Protein AF-A0A1W9SM17-F1 (afdb_monomer_lite)

Radius of gyration: 31.15 Å; chains: 1; bounding box: 100×42×48 Å

Sequence (152 aa):
MTNKKISIFFSLALVLISFSSCNHNRKTPGAQYLDDMVKPIAYEDYSINPVFANRMTEQLPVEGTIARGKMPYSYEKTADGQKLAGEQLVNPFKMSSDVLEKGKNQYGIYCLICHGPTGKGDGSLFKSGKFTAQPTDLGEERIMNMPDGEIV

pLDDT: mean 89.62, std 8.34, range [55.0, 97.81]

Foldseek 3Di:
DVVVVVVVVVVVVVVVVVVVVDDPDPVDPDDDDDCPPVDDPDDDQQQFQPVDPVRHPDDDDDPPDDDPPDDDDDFDPDPVSLVVLLVPPDDPDDDDPVVVVVVLVVCVVPPCQQLNPQRCRCHVCVVVVVDPDRPHRCPDPVNVPGRPRNVD

Secondary structure (DSSP, 8-state):
-HHHHHHHHHHHHHHHHHHHT----TTS----S--TTTS-SSPPTT-B-TTSTT-BSSPPPPTT---TT-----S-SSHHHHHHHHHH----S---HHHHHHHHHHIIIIIHHHH-TTSSS--HHHHTTS--SPPP-TTSHHHHTS-GGG--

Structure (mmCIF, N/CA/C/O backbone):
data_AF-A0A1W9SM17-F1
#
_entry.id   AF-A0A1W9SM17-F1
#
loop_
_atom_site.group_PDB
_atom_site.id
_atom_site.type_symbol
_atom_site.label_atom_id
_atom_site.label_alt_id
_atom_site.label_comp_id
_atom_site.label_asym_id
_atom_site.label_entity_id
_atom_site.label_seq_id
_atom_site.pdbx_PDB_ins_code
_atom_site.Cartn_x
_atom_site.Cartn_y
_atom_site.Cartn_z
_atom_site.occupancy
_atom_site.B_iso_or_equiv
_atom_site.auth_seq_id
_atom_site.auth_comp_id
_atom_site.auth_asym_id
_atom_site.auth_atom_id
_atom_site.pdbx_PDB_model_num
ATOM 1 N N . MET A 1 1 ? 75.128 13.028 -21.840 1.00 55.00 1 MET A N 1
ATOM 2 C CA . MET A 1 1 ? 74.292 13.073 -20.608 1.00 55.00 1 MET A CA 1
ATOM 3 C C . MET A 1 1 ? 72.808 13.367 -20.866 1.00 55.00 1 MET A C 1
ATOM 5 O O . MET A 1 1 ? 72.004 13.180 -19.962 1.00 55.00 1 MET A O 1
ATOM 9 N N . THR A 1 2 ? 72.422 13.790 -22.071 1.00 62.16 2 THR A N 1
ATOM 10 C CA . THR A 1 2 ? 71.046 14.151 -22.461 1.00 62.16 2 THR A CA 1
ATOM 11 C C . THR A 1 2 ? 70.131 12.938 -22.683 1.00 62.16 2 THR A C 1
ATOM 13 O O . THR A 1 2 ? 69.046 12.898 -22.113 1.00 62.16 2 THR A O 1
ATOM 16 N N . ASN A 1 3 ? 70.594 11.884 -23.366 1.00 66.50 3 ASN A N 1
ATOM 17 C CA . ASN A 1 3 ? 69.772 10.688 -23.648 1.00 66.50 3 ASN A CA 1
ATOM 18 C C . ASN A 1 3 ? 69.352 9.902 -22.388 1.00 66.50 3 ASN A C 1
ATOM 20 O O . ASN A 1 3 ? 68.234 9.400 -22.312 1.00 66.50 3 ASN A O 1
ATOM 24 N N . LYS A 1 4 ? 70.210 9.851 -21.356 1.00 68.19 4 LYS A N 1
ATOM 25 C CA . LYS A 1 4 ? 69.901 9.172 -20.081 1.00 68.19 4 LYS A CA 1
ATOM 26 C C . LYS A 1 4 ? 68.836 9.926 -19.271 1.00 68.19 4 LYS A C 1
ATOM 28 O O . LYS A 1 4 ? 68.000 9.298 -18.637 1.00 68.19 4 LYS A O 1
ATOM 33 N N . LYS A 1 5 ? 68.825 11.266 -19.337 1.00 70.62 5 LYS A N 1
ATOM 34 C CA . LYS A 1 5 ? 67.798 12.106 -18.694 1.00 70.62 5 LYS A CA 1
ATOM 35 C C . LYS A 1 5 ? 66.444 11.995 -19.406 1.00 70.62 5 LYS A C 1
ATOM 37 O O . LYS A 1 5 ? 65.428 11.902 -18.731 1.00 70.62 5 LYS A O 1
ATOM 42 N N . ILE A 1 6 ? 66.439 11.928 -20.740 1.00 76.69 6 ILE A N 1
ATOM 43 C CA . ILE A 1 6 ? 65.221 11.730 -21.546 1.00 76.69 6 ILE A CA 1
ATOM 44 C C . ILE A 1 6 ? 64.593 10.358 -21.262 1.00 76.69 6 ILE A C 1
ATOM 46 O O . ILE A 1 6 ? 63.393 10.276 -21.025 1.00 76.69 6 ILE A O 1
ATOM 50 N N . SER A 1 7 ? 65.403 9.296 -21.193 1.00 75.69 7 SER A N 1
ATOM 51 C CA . SER A 1 7 ? 64.922 7.952 -20.842 1.00 75.69 7 SER A CA 1
ATOM 52 C C . SER A 1 7 ? 64.318 7.893 -19.433 1.00 75.69 7 SER A C 1
ATOM 54 O O . SER A 1 7 ? 63.258 7.303 -19.263 1.00 75.69 7 SER A O 1
ATOM 56 N N . ILE A 1 8 ? 64.919 8.563 -18.441 1.00 81.06 8 ILE A N 1
ATOM 57 C CA . ILE A 1 8 ? 64.370 8.628 -17.074 1.00 81.06 8 ILE A CA 1
ATOM 58 C C . ILE A 1 8 ? 63.029 9.374 -17.043 1.00 81.06 8 ILE A C 1
ATOM 60 O O . ILE A 1 8 ? 62.093 8.906 -16.400 1.00 81.06 8 ILE A O 1
ATOM 64 N N . PHE A 1 9 ? 62.909 10.499 -17.754 1.00 82.75 9 PHE A N 1
ATOM 65 C CA . PHE A 1 9 ? 61.646 11.240 -17.844 1.00 82.75 9 PHE A CA 1
ATOM 66 C C . PHE A 1 9 ? 60.539 10.424 -18.516 1.00 82.75 9 PHE A C 1
ATOM 68 O O . PHE A 1 9 ? 59.400 10.444 -18.055 1.00 82.75 9 PHE A O 1
ATOM 75 N N . PHE A 1 10 ? 60.874 9.671 -19.565 1.00 85.81 10 PHE A N 1
ATOM 76 C CA . PHE A 1 10 ? 59.918 8.811 -20.257 1.00 85.81 10 PHE A CA 1
ATOM 77 C C . PHE A 1 10 ? 59.439 7.659 -19.362 1.00 85.81 10 PHE A C 1
ATOM 79 O O . PHE A 1 10 ? 58.241 7.395 -19.279 1.00 85.81 10 PHE A O 1
ATOM 86 N N . SER A 1 11 ? 60.354 7.030 -18.618 1.00 82.62 11 SER A N 1
ATOM 87 C CA . SER A 1 11 ? 60.013 5.996 -17.635 1.00 82.62 11 SER A CA 1
ATOM 88 C C . SER A 1 11 ? 59.132 6.541 -16.507 1.00 82.62 11 SER A C 1
ATOM 90 O O . SER A 1 11 ? 58.164 5.892 -16.121 1.00 82.62 11 SER A O 1
ATOM 92 N N . LEU A 1 12 ? 59.421 7.746 -16.004 1.00 84.38 12 LEU A N 1
ATOM 93 C CA . LEU A 1 12 ? 58.623 8.384 -14.953 1.00 84.38 12 LEU A CA 1
ATOM 94 C C . LEU A 1 12 ? 57.204 8.725 -15.443 1.00 84.38 12 LEU A C 1
ATOM 96 O O . LEU A 1 12 ? 56.236 8.519 -14.715 1.00 84.38 12 LEU A O 1
ATOM 100 N N . ALA A 1 13 ? 57.076 9.197 -16.687 1.00 85.38 13 ALA A N 1
ATOM 101 C CA . ALA A 1 13 ? 55.787 9.489 -17.310 1.00 85.38 13 ALA A CA 1
ATOM 102 C C . ALA A 1 13 ? 54.945 8.219 -17.520 1.00 85.38 13 ALA A C 1
ATOM 104 O O . ALA A 1 13 ? 53.752 8.222 -17.223 1.00 85.38 13 ALA A O 1
ATOM 105 N N . LEU A 1 14 ? 55.562 7.117 -17.961 1.00 85.44 14 LEU A N 1
ATOM 106 C CA . LEU A 1 14 ? 54.882 5.829 -18.141 1.00 85.44 14 LEU A CA 1
ATOM 107 C C . LEU A 1 14 ? 54.342 5.275 -16.811 1.00 85.44 14 LEU A C 1
ATOM 109 O O . LEU A 1 14 ? 53.214 4.781 -16.748 1.00 85.44 14 LEU A O 1
ATOM 113 N N . VAL A 1 15 ? 55.121 5.404 -15.733 1.00 83.31 15 VAL A N 1
ATOM 114 C CA . VAL A 1 15 ? 54.689 5.035 -14.376 1.00 83.31 15 VAL A CA 1
ATOM 115 C C . VAL A 1 15 ? 53.508 5.903 -13.925 1.00 83.31 15 VAL A C 1
ATOM 117 O O . VAL A 1 15 ? 52.512 5.366 -13.446 1.00 83.31 15 VAL A O 1
ATOM 120 N N . LEU A 1 16 ? 53.559 7.222 -14.140 1.00 80.06 16 LEU A N 1
ATOM 121 C CA . LEU A 1 16 ? 52.466 8.144 -13.795 1.00 80.06 16 LEU A CA 1
ATOM 122 C C . LEU A 1 16 ? 51.158 7.840 -14.547 1.00 80.06 16 LEU A C 1
ATOM 124 O O . LEU A 1 16 ? 50.087 7.868 -13.945 1.00 80.06 16 LEU A O 1
ATOM 128 N N . ILE A 1 17 ? 51.237 7.495 -15.836 1.00 80.25 17 ILE A N 1
ATOM 129 C CA . ILE A 1 17 ? 50.073 7.089 -16.643 1.00 80.25 17 ILE A CA 1
ATOM 130 C C . ILE A 1 17 ? 49.481 5.771 -16.123 1.00 80.25 17 ILE A C 1
ATOM 132 O O . ILE A 1 17 ? 48.261 5.621 -16.062 1.00 80.25 17 ILE A O 1
ATOM 136 N N . SER A 1 18 ? 50.332 4.842 -15.679 1.00 75.62 18 SER A N 1
ATOM 137 C CA . SER A 1 18 ? 49.898 3.537 -15.162 1.00 75.62 18 SER A CA 1
ATOM 138 C C . SER A 1 18 ? 49.076 3.668 -13.870 1.00 75.62 18 SER A C 1
ATOM 140 O O . SER A 1 18 ? 48.090 2.955 -13.699 1.00 75.62 18 SER A O 1
ATOM 142 N N . PHE A 1 19 ? 49.402 4.633 -12.999 1.00 68.44 19 PHE A N 1
ATOM 143 C CA . PHE A 1 19 ? 48.610 4.931 -11.795 1.00 68.44 19 PHE A CA 1
ATOM 144 C C . PHE A 1 19 ? 47.274 5.636 -12.086 1.00 68.44 19 PHE A C 1
ATOM 146 O O . PHE A 1 19 ? 46.363 5.563 -11.263 1.00 68.44 19 PHE A O 1
ATOM 153 N N . SER A 1 20 ? 47.115 6.274 -13.252 1.00 68.50 20 SER A N 1
ATOM 154 C CA . SER A 1 20 ? 45.858 6.931 -13.648 1.00 68.50 20 SER A CA 1
ATOM 155 C C . SER A 1 20 ? 44.826 5.973 -14.261 1.00 68.50 20 SER A C 1
ATOM 157 O O . SER A 1 20 ? 43.673 6.365 -14.443 1.00 68.50 20 SER A O 1
ATOM 159 N N . SER A 1 21 ? 45.209 4.733 -14.590 1.00 68.75 21 SER A N 1
ATOM 160 C CA . SER A 1 21 ? 44.309 3.738 -15.195 1.00 68.75 21 SER A CA 1
ATOM 161 C C . SER A 1 21 ? 43.356 3.077 -14.188 1.00 68.75 21 SER A C 1
ATOM 163 O O . SER A 1 21 ? 42.368 2.460 -14.589 1.00 68.75 21 SER A O 1
ATOM 165 N N . CYS A 1 22 ? 43.622 3.191 -12.885 1.00 71.62 22 CYS A N 1
ATOM 166 C CA . CYS A 1 22 ? 42.754 2.661 -11.837 1.00 71.62 22 CYS A CA 1
ATOM 167 C C . CYS A 1 22 ? 41.614 3.645 -11.532 1.00 71.62 22 CYS A C 1
ATOM 169 O O . CYS A 1 22 ? 41.711 4.457 -10.615 1.00 71.62 22 CYS A O 1
ATOM 171 N N . ASN A 1 23 ? 40.511 3.568 -12.282 1.00 70.12 23 ASN A N 1
ATOM 172 C CA . ASN A 1 23 ? 39.300 4.343 -12.001 1.00 70.12 23 ASN A CA 1
ATOM 173 C C . ASN A 1 23 ? 38.279 3.502 -11.212 1.00 70.12 23 ASN A C 1
ATOM 175 O O . ASN A 1 23 ? 37.480 2.768 -11.791 1.00 70.12 23 ASN A O 1
ATOM 179 N N . HIS A 1 24 ? 38.294 3.607 -9.879 1.00 70.50 24 HIS A N 1
ATOM 180 C CA . HIS A 1 24 ? 37.291 2.986 -9.006 1.00 70.50 24 HIS A CA 1
ATOM 181 C C . HIS A 1 24 ? 36.048 3.887 -8.885 1.00 70.50 24 HIS A C 1
ATOM 183 O O . HIS A 1 24 ? 35.778 4.489 -7.843 1.00 70.50 24 HIS A O 1
ATOM 189 N N . ASN A 1 25 ? 35.289 4.018 -9.975 1.00 77.81 25 ASN A N 1
ATOM 190 C CA . ASN A 1 25 ? 34.048 4.785 -9.971 1.00 77.81 25 ASN A CA 1
ATOM 191 C C . ASN A 1 25 ? 32.870 3.933 -9.472 1.00 77.81 25 ASN A C 1
ATOM 193 O O . ASN A 1 25 ? 32.307 3.127 -10.210 1.00 77.81 25 ASN A O 1
ATOM 197 N N . ARG A 1 26 ? 32.439 4.176 -8.230 1.00 82.44 26 ARG A N 1
ATOM 198 C CA . ARG A 1 26 ? 31.303 3.480 -7.593 1.00 82.44 26 ARG A CA 1
ATOM 199 C C . ARG A 1 26 ? 29.928 3.840 -8.176 1.00 82.44 26 ARG A C 1
ATOM 201 O O . ARG A 1 26 ? 28.932 3.268 -7.750 1.00 82.44 26 ARG A O 1
ATOM 208 N N . LYS A 1 27 ? 29.852 4.793 -9.115 1.00 87.19 27 LYS A N 1
ATOM 209 C CA . LYS A 1 27 ? 28.603 5.185 -9.797 1.00 87.19 27 LYS A CA 1
ATOM 210 C C . LYS A 1 27 ? 28.294 4.341 -11.033 1.00 87.19 27 LYS A C 1
ATOM 212 O O . LYS A 1 27 ? 27.246 4.526 -11.640 1.00 87.19 27 LYS A O 1
ATOM 217 N N . THR A 1 28 ? 29.203 3.455 -11.428 1.00 85.38 28 THR A N 1
ATOM 218 C CA . THR A 1 28 ? 29.022 2.568 -12.578 1.00 85.38 28 THR A CA 1
ATOM 219 C C . THR A 1 28 ? 29.199 1.117 -12.144 1.00 85.38 28 THR A C 1
ATOM 221 O O . THR A 1 28 ? 30.053 0.869 -11.294 1.00 85.38 28 THR A O 1
ATOM 224 N N . PRO A 1 29 ? 28.481 0.155 -12.750 1.00 82.88 29 PRO A N 1
ATOM 225 C CA . PRO A 1 29 ? 28.623 -1.270 -12.430 1.00 82.88 29 PRO A CA 1
ATOM 226 C C . PRO A 1 29 ? 30.033 -1.844 -12.658 1.00 82.88 29 PRO A C 1
ATOM 228 O O . PRO A 1 29 ? 30.335 -2.931 -12.179 1.00 82.88 29 PRO A O 1
ATOM 231 N N . GLY A 1 30 ? 30.904 -1.113 -13.363 1.00 85.25 30 GLY A N 1
ATOM 232 C CA . GLY A 1 30 ? 32.250 -1.554 -13.718 1.00 85.25 30 GLY A CA 1
ATOM 233 C C . GLY A 1 30 ? 32.263 -2.443 -14.962 1.00 85.25 30 GLY A C 1
ATOM 234 O O . GLY A 1 30 ? 31.227 -2.707 -15.571 1.00 85.25 30 GLY A O 1
ATOM 235 N N . ALA A 1 31 ? 33.459 -2.868 -15.364 1.00 85.06 31 ALA A N 1
ATOM 236 C CA . ALA A 1 31 ? 33.621 -3.839 -16.439 1.00 85.06 31 ALA A CA 1
ATOM 237 C C . ALA A 1 31 ? 33.374 -5.254 -15.902 1.00 85.06 31 ALA A C 1
ATOM 239 O O . ALA A 1 31 ? 33.860 -5.607 -14.828 1.00 85.06 31 ALA A O 1
ATOM 240 N N . GLN A 1 32 ? 32.643 -6.061 -16.666 1.00 85.25 32 GLN A N 1
ATOM 241 C CA . GLN A 1 32 ? 32.418 -7.475 -16.382 1.00 85.25 32 GLN A CA 1
ATOM 242 C C . GLN A 1 32 ? 33.204 -8.310 -17.397 1.00 85.25 32 GLN A C 1
ATOM 244 O O . GLN A 1 32 ? 33.208 -7.997 -18.587 1.00 85.25 32 GLN A O 1
ATOM 249 N N . TYR A 1 33 ? 33.894 -9.347 -16.922 1.00 84.94 33 TYR A N 1
ATOM 250 C CA . TYR A 1 33 ? 34.603 -10.315 -17.757 1.00 84.94 33 TYR A CA 1
ATOM 251 C C . TYR A 1 33 ? 33.919 -11.675 -17.585 1.00 84.94 33 TYR A C 1
ATOM 253 O O . TYR A 1 33 ? 33.828 -12.146 -16.454 1.00 84.94 33 TYR A O 1
ATOM 261 N N . LEU A 1 34 ? 33.453 -12.262 -18.700 1.00 88.88 34 LEU A N 1
ATOM 262 C CA . LEU A 1 34 ? 32.635 -13.488 -18.794 1.00 88.88 34 LEU A CA 1
ATOM 263 C C . LEU A 1 34 ? 31.206 -13.326 -18.223 1.00 88.88 34 LEU A C 1
ATOM 265 O O . LEU A 1 34 ? 30.949 -13.685 -17.077 1.00 88.88 34 LEU A O 1
ATOM 269 N N . ASP A 1 35 ? 30.268 -12.788 -19.019 1.00 89.06 35 ASP A N 1
ATOM 270 C CA . ASP A 1 35 ? 28.882 -12.492 -18.599 1.00 89.06 35 ASP A CA 1
ATOM 271 C C . ASP A 1 35 ? 27.818 -13.517 -19.051 1.00 89.06 35 ASP A C 1
ATOM 273 O O . ASP A 1 35 ? 26.623 -13.248 -18.921 1.00 89.06 35 ASP A O 1
ATOM 277 N N . ASP A 1 36 ? 28.233 -14.712 -19.488 1.00 88.50 36 ASP A N 1
ATOM 278 C CA . ASP A 1 36 ? 27.389 -15.735 -20.140 1.00 88.50 36 ASP A CA 1
ATOM 279 C C . ASP A 1 36 ? 26.118 -16.150 -19.370 1.00 88.50 36 ASP A C 1
ATOM 281 O O . ASP A 1 36 ? 25.146 -16.594 -19.979 1.00 88.50 36 ASP A O 1
ATOM 285 N N . MET A 1 37 ? 26.093 -16.012 -18.040 1.00 90.50 37 MET A N 1
ATOM 286 C CA . MET A 1 37 ? 24.927 -16.335 -17.196 1.00 90.50 37 MET A CA 1
ATOM 287 C C . MET A 1 37 ? 24.549 -15.211 -16.223 1.00 90.50 37 MET A C 1
ATOM 289 O O . MET A 1 37 ? 23.755 -15.421 -15.309 1.00 90.50 37 MET A O 1
ATOM 293 N N . VAL A 1 38 ? 25.122 -14.016 -16.387 1.00 90.31 38 VAL A N 1
ATOM 294 C CA . VAL A 1 38 ? 24.820 -12.866 -15.516 1.00 90.31 38 VAL A CA 1
ATOM 295 C C . VAL A 1 38 ? 23.444 -12.290 -15.838 1.00 90.31 38 VAL A C 1
ATOM 297 O O . VAL A 1 38 ? 22.752 -11.802 -14.949 1.00 90.31 38 VAL A O 1
ATOM 300 N N . LYS A 1 39 ? 23.049 -12.340 -17.114 1.00 89.19 39 LYS A N 1
ATOM 301 C CA . LYS A 1 39 ? 21.754 -11.857 -17.591 1.00 89.19 39 LYS A CA 1
ATOM 302 C C . LYS A 1 39 ? 20.875 -13.062 -17.925 1.00 89.19 39 LYS A C 1
ATOM 304 O O . LYS A 1 39 ? 21.268 -13.861 -18.778 1.00 89.19 39 LYS A O 1
ATOM 309 N N . PRO A 1 40 ? 19.712 -13.219 -17.279 1.00 89.44 40 PRO A N 1
ATOM 310 C CA . PRO A 1 40 ? 18.817 -14.325 -17.575 1.00 89.44 40 PRO A CA 1
ATOM 311 C C . PRO A 1 40 ? 18.240 -14.186 -18.988 1.00 89.44 40 PRO A C 1
ATOM 313 O O . PRO A 1 40 ? 17.986 -13.085 -19.473 1.00 89.44 40 PRO A O 1
ATOM 316 N N . ILE A 1 41 ? 18.019 -15.325 -19.649 1.00 90.81 41 ILE A N 1
ATOM 317 C CA . ILE A 1 41 ? 17.305 -15.376 -20.936 1.00 90.81 41 ILE A CA 1
ATOM 318 C C . ILE A 1 41 ? 15.798 -15.164 -20.717 1.00 90.81 41 ILE A C 1
ATOM 320 O O . ILE A 1 41 ? 15.121 -14.573 -21.555 1.00 90.81 41 ILE A O 1
ATOM 324 N N . ALA A 1 42 ? 15.266 -15.667 -19.599 1.00 92.88 42 ALA A N 1
ATOM 325 C CA . ALA A 1 42 ? 13.879 -15.454 -19.209 1.00 92.88 42 ALA A CA 1
ATOM 326 C C . ALA A 1 42 ? 13.665 -14.016 -18.715 1.00 92.88 42 ALA A C 1
ATOM 328 O O . ALA A 1 42 ? 14.556 -13.427 -18.104 1.00 92.88 42 ALA A O 1
ATOM 329 N N . TYR A 1 43 ? 12.467 -13.479 -18.946 1.00 93.56 43 TYR A N 1
ATOM 330 C CA . TYR A 1 43 ? 12.065 -12.209 -18.351 1.00 93.56 43 TYR A CA 1
ATOM 331 C C . TYR A 1 43 ? 11.825 -12.399 -16.853 1.00 93.56 43 TYR A C 1
ATOM 333 O O . TYR A 1 43 ? 11.049 -13.266 -16.454 1.00 93.56 43 TYR A O 1
ATOM 341 N N . GLU A 1 44 ? 12.507 -11.593 -16.046 1.00 93.38 44 GLU A N 1
ATOM 342 C CA . GLU A 1 44 ? 12.288 -11.511 -14.603 1.00 93.38 44 GLU A CA 1
ATOM 343 C C . GLU A 1 44 ? 11.177 -10.514 -14.270 1.00 93.38 44 GLU A C 1
ATOM 345 O O . GLU A 1 44 ? 10.823 -9.655 -15.089 1.00 93.38 44 GLU A O 1
ATOM 350 N N . ASP A 1 45 ? 10.679 -10.595 -13.039 1.00 94.44 45 ASP A N 1
ATOM 351 C CA . ASP A 1 45 ? 9.744 -9.618 -12.497 1.00 94.44 45 ASP A CA 1
ATOM 352 C C . ASP A 1 45 ? 10.359 -8.205 -12.549 1.00 94.44 45 ASP A C 1
ATOM 354 O O . ASP A 1 45 ? 11.521 -7.980 -12.204 1.00 94.44 45 ASP A O 1
ATOM 358 N N . TYR A 1 46 ? 9.561 -7.239 -12.991 1.00 93.69 46 TYR A N 1
ATOM 359 C CA . TYR A 1 46 ? 9.891 -5.840 -13.255 1.00 93.69 46 TYR A CA 1
ATOM 360 C C . TYR A 1 46 ? 10.962 -5.615 -14.333 1.00 93.69 46 TYR A C 1
ATOM 362 O O . TYR A 1 46 ? 11.465 -4.496 -14.483 1.00 93.69 46 TYR A O 1
ATOM 370 N N . SER A 1 47 ? 11.305 -6.642 -15.118 1.00 94.25 47 SER A N 1
ATOM 371 C CA . SER A 1 47 ? 12.216 -6.489 -16.251 1.00 94.25 47 SER A CA 1
ATOM 372 C C . SER A 1 47 ? 11.522 -5.860 -17.463 1.00 94.25 47 SER A C 1
ATOM 374 O O . SER A 1 47 ? 10.303 -5.939 -17.646 1.00 94.25 47 SER A O 1
ATOM 376 N N . ILE A 1 48 ? 12.315 -5.212 -18.315 1.00 94.69 48 ILE A N 1
ATOM 377 C CA . ILE A 1 48 ? 11.830 -4.609 -19.558 1.00 94.69 48 ILE A CA 1
ATOM 378 C C . ILE A 1 48 ? 11.561 -5.715 -20.579 1.00 94.69 48 ILE A C 1
ATOM 380 O O . ILE A 1 48 ? 12.461 -6.488 -20.905 1.00 94.69 48 ILE A O 1
ATOM 384 N N . ASN A 1 49 ? 10.360 -5.722 -21.158 1.00 95.25 49 ASN A N 1
ATOM 385 C CA . ASN A 1 49 ? 9.978 -6.674 -22.196 1.00 95.25 49 ASN A CA 1
ATOM 386 C C . ASN A 1 49 ? 9.759 -5.980 -23.554 1.00 95.25 49 ASN A C 1
ATOM 388 O O . ASN A 1 49 ? 8.765 -5.276 -23.721 1.00 95.25 49 ASN A O 1
ATOM 392 N N . PRO A 1 50 ? 10.631 -6.179 -24.558 1.00 94.56 50 PRO A N 1
ATOM 393 C CA . PRO A 1 50 ? 10.505 -5.530 -25.863 1.00 94.56 50 PRO A CA 1
ATOM 394 C C . PRO A 1 50 ? 9.333 -6.044 -26.717 1.00 94.56 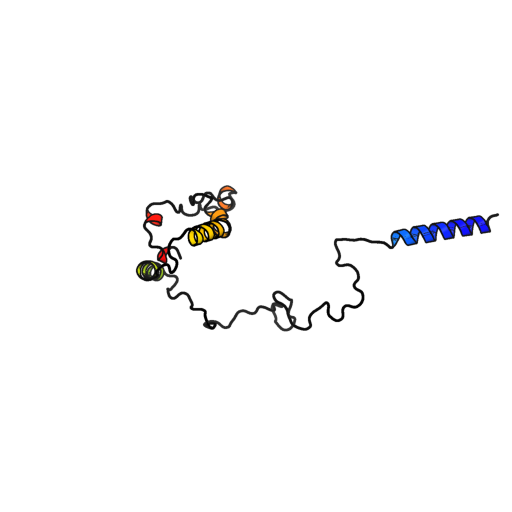50 PRO A C 1
ATOM 396 O O . PRO A 1 50 ? 9.040 -5.433 -27.742 1.00 94.56 50 PRO A O 1
ATOM 399 N N . VAL A 1 51 ? 8.673 -7.144 -26.334 1.00 95.19 51 VAL A N 1
ATOM 400 C CA . VAL A 1 51 ? 7.541 -7.725 -27.077 1.00 95.19 51 VAL A CA 1
ATOM 401 C C . VAL A 1 51 ? 6.260 -6.907 -26.882 1.00 95.19 51 VAL A C 1
ATOM 403 O O . VAL A 1 51 ? 5.468 -6.773 -27.813 1.00 95.19 51 VAL A O 1
ATOM 406 N N . PHE A 1 52 ? 6.049 -6.340 -25.690 1.00 95.38 52 PHE A N 1
ATOM 407 C CA . PHE A 1 52 ? 4.841 -5.579 -25.367 1.00 95.38 52 PHE A CA 1
ATOM 408 C C . PHE A 1 52 ? 5.010 -4.079 -25.642 1.00 95.38 52 PHE A C 1
ATOM 410 O O . PHE A 1 52 ? 6.062 -3.493 -25.388 1.00 95.38 52 PHE A O 1
ATOM 417 N N . ALA A 1 53 ? 3.939 -3.420 -26.096 1.00 95.44 53 ALA A N 1
ATOM 418 C CA . ALA A 1 53 ? 3.961 -1.997 -26.451 1.00 95.44 53 ALA A CA 1
ATOM 419 C C . ALA A 1 53 ? 4.318 -1.071 -25.270 1.00 95.44 53 ALA A C 1
ATOM 421 O O . ALA A 1 53 ? 5.003 -0.066 -25.454 1.00 95.44 53 ALA A O 1
ATOM 422 N N . ASN A 1 54 ? 3.893 -1.423 -24.052 1.00 94.50 54 ASN A N 1
ATOM 423 C CA . ASN A 1 54 ? 4.201 -0.693 -22.814 1.00 94.50 54 ASN A CA 1
ATOM 424 C C . ASN A 1 54 ? 5.564 -1.067 -22.203 1.00 94.50 54 ASN A C 1
ATOM 426 O O . ASN A 1 54 ? 5.950 -0.493 -21.189 1.00 94.50 54 ASN A O 1
ATOM 430 N N . ARG A 1 55 ? 6.288 -2.016 -22.809 1.00 95.81 55 ARG A N 1
ATOM 431 C CA . ARG A 1 55 ? 7.575 -2.552 -22.352 1.00 95.81 55 ARG A CA 1
ATOM 432 C C . ARG A 1 55 ? 7.590 -3.207 -20.966 1.00 95.81 55 ARG A C 1
ATOM 434 O O . ARG A 1 55 ? 8.670 -3.483 -20.447 1.00 95.81 55 ARG A O 1
ATOM 441 N N . MET A 1 56 ? 6.430 -3.460 -20.368 1.00 95.50 56 MET A N 1
ATOM 442 C CA . MET A 1 56 ? 6.326 -4.093 -19.052 1.00 95.50 56 MET A CA 1
ATOM 443 C C . MET A 1 56 ? 6.262 -5.613 -19.204 1.00 95.50 56 MET A C 1
ATOM 445 O O . MET A 1 56 ? 5.584 -6.114 -20.100 1.00 95.50 56 MET A O 1
ATOM 449 N N . THR A 1 57 ? 6.944 -6.357 -18.337 1.00 95.69 57 THR A N 1
ATOM 450 C CA . THR A 1 57 ? 6.764 -7.817 -18.270 1.00 95.69 57 THR A CA 1
ATOM 451 C C . THR A 1 57 ? 5.429 -8.158 -17.603 1.00 95.69 57 THR A C 1
ATOM 453 O O . THR A 1 57 ? 4.699 -9.025 -18.085 1.00 95.69 57 THR A O 1
ATOM 456 N N . GLU A 1 58 ? 5.049 -7.408 -16.567 1.00 95.50 58 GLU A N 1
ATOM 457 C CA . GLU A 1 58 ? 3.801 -7.569 -15.819 1.00 95.50 58 GLU A CA 1
ATOM 458 C C . GLU A 1 58 ? 2.639 -6.935 -16.584 1.00 95.50 58 GLU A C 1
ATOM 460 O O . GLU A 1 58 ? 2.366 -5.736 -16.481 1.00 95.50 58 GLU A O 1
ATOM 465 N N . GLN A 1 59 ? 1.935 -7.747 -17.366 1.00 94.56 59 GLN A N 1
ATOM 466 C CA . GLN A 1 59 ? 0.687 -7.327 -17.994 1.00 94.56 59 GLN A CA 1
ATOM 467 C C . GLN A 1 59 ? -0.484 -7.476 -17.021 1.00 94.56 59 GLN A C 1
ATOM 469 O O . GLN A 1 59 ? -0.495 -8.357 -16.158 1.00 94.56 59 GLN A O 1
ATOM 474 N N . LEU A 1 60 ? -1.495 -6.621 -17.183 1.00 95.12 60 LEU A N 1
ATOM 475 C CA . LEU A 1 60 ? -2.740 -6.776 -16.441 1.00 95.12 60 LEU A CA 1
ATOM 476 C C . LEU A 1 60 ? -3.421 -8.095 -16.840 1.00 95.12 60 LEU A C 1
ATOM 478 O O . LEU A 1 60 ? -3.434 -8.442 -18.026 1.00 95.12 60 LEU A O 1
ATOM 482 N N . PRO A 1 61 ? -4.007 -8.830 -15.880 1.00 95.19 61 PRO A N 1
ATOM 483 C CA . PRO A 1 61 ? -4.836 -9.977 -16.206 1.00 95.19 61 PRO A CA 1
ATOM 484 C C . PRO A 1 61 ? -6.086 -9.523 -16.968 1.00 95.19 61 PRO A C 1
ATOM 486 O O . PRO A 1 61 ? -6.521 -8.375 -16.864 1.00 95.19 61 PRO A O 1
ATOM 489 N N . VAL A 1 62 ? -6.691 -10.446 -17.716 1.00 96.69 62 VAL A N 1
ATOM 490 C CA . VAL A 1 62 ? -7.972 -10.185 -18.383 1.00 96.69 62 VAL A CA 1
ATOM 491 C C . VAL A 1 62 ? -9.041 -9.890 -17.328 1.00 96.69 62 VAL A C 1
ATOM 493 O O . VAL A 1 62 ? -9.098 -10.545 -16.281 1.00 96.69 62 VAL A O 1
ATOM 496 N N . GLU A 1 63 ? -9.884 -8.900 -17.601 1.00 95.88 63 GLU A N 1
ATOM 497 C CA . GLU A 1 63 ? -10.952 -8.477 -16.699 1.00 95.88 63 GLU A CA 1
ATOM 498 C C . GLU A 1 63 ? -11.906 -9.637 -16.358 1.00 95.88 63 GLU A C 1
ATOM 500 O O . GLU A 1 63 ? -12.216 -10.483 -17.197 1.00 95.88 63 GLU A O 1
ATOM 505 N N . GLY A 1 64 ? -12.334 -9.706 -15.095 1.00 93.19 64 GLY A N 1
ATOM 506 C CA . GLY A 1 64 ? -13.225 -10.757 -14.592 1.00 93.19 64 GLY A CA 1
ATOM 507 C C . GLY A 1 64 ? -12.561 -12.111 -14.311 1.00 93.19 64 GLY A C 1
ATOM 508 O O . GLY A 1 64 ? -13.232 -13.031 -13.846 1.00 93.19 64 GLY A O 1
ATOM 509 N N . THR A 1 65 ? -11.255 -12.266 -14.551 1.00 95.44 65 THR A N 1
ATOM 510 C CA . THR A 1 65 ? -10.550 -13.509 -14.205 1.00 95.44 65 THR A CA 1
ATOM 511 C C . THR A 1 65 ? -10.367 -13.663 -12.692 1.00 95.44 65 THR A C 1
ATOM 513 O O . THR A 1 65 ? -10.033 -12.716 -11.981 1.00 95.44 65 THR A O 1
ATOM 516 N N . ILE A 1 66 ? -10.567 -14.887 -12.189 1.00 95.69 66 ILE A N 1
ATOM 517 C CA . ILE A 1 66 ? -10.404 -15.227 -10.769 1.00 95.69 66 ILE A CA 1
ATOM 518 C C . ILE A 1 66 ? -9.335 -16.313 -10.640 1.00 95.69 66 ILE A C 1
ATOM 520 O O . ILE A 1 66 ? -9.482 -17.424 -11.152 1.00 95.69 66 ILE A O 1
ATOM 524 N N . ALA A 1 67 ? -8.243 -15.991 -9.946 1.00 95.69 67 ALA A N 1
ATOM 525 C CA . ALA A 1 67 ? -7.164 -16.935 -9.691 1.00 95.69 67 ALA A CA 1
ATOM 526 C C . ALA A 1 67 ? -7.580 -18.009 -8.672 1.00 95.69 67 ALA A C 1
ATOM 528 O O . ALA A 1 67 ? -8.305 -17.749 -7.711 1.00 95.69 67 ALA A O 1
ATOM 529 N N . ARG A 1 68 ? -7.059 -19.228 -8.835 1.00 96.69 68 ARG A N 1
ATOM 530 C CA . ARG A 1 68 ? -7.291 -20.329 -7.888 1.00 96.69 68 ARG A CA 1
ATOM 531 C C . ARG A 1 68 ? -6.819 -19.940 -6.483 1.00 96.69 68 ARG A C 1
ATOM 533 O O . ARG A 1 68 ? -5.690 -19.488 -6.316 1.00 96.69 68 ARG A O 1
ATOM 540 N N . GLY A 1 69 ? -7.664 -20.156 -5.474 1.00 94.94 69 GLY A N 1
ATOM 541 C CA . GLY A 1 69 ? -7.356 -19.810 -4.080 1.00 94.94 69 GLY A CA 1
ATOM 542 C C . GLY A 1 69 ? -7.523 -18.323 -3.745 1.00 94.94 69 GLY A C 1
ATOM 543 O O . GLY A 1 69 ? -7.176 -17.907 -2.642 1.00 94.94 69 GLY A O 1
ATOM 544 N N . LYS A 1 70 ? -8.056 -17.518 -4.671 1.00 92.19 70 LYS A N 1
ATOM 545 C CA . LYS A 1 70 ? -8.473 -16.138 -4.420 1.00 92.19 70 LYS A CA 1
ATOM 546 C C . LYS A 1 70 ? -9.982 -16.037 -4.593 1.00 92.19 70 LYS A C 1
ATOM 548 O O . LYS A 1 70 ? -10.523 -16.522 -5.579 1.00 92.19 70 LYS A O 1
ATOM 553 N N . MET A 1 71 ? -10.638 -15.389 -3.638 1.00 88.62 71 MET A N 1
ATOM 554 C CA . MET A 1 71 ? -12.039 -14.998 -3.743 1.00 88.62 71 MET A CA 1
ATOM 555 C C . MET A 1 71 ? -12.092 -13.471 -3.799 1.00 88.62 71 MET A C 1
ATOM 557 O O . MET A 1 71 ? -11.516 -12.834 -2.913 1.00 88.62 71 MET A O 1
ATOM 561 N N . PRO A 1 72 ? -12.705 -12.880 -4.838 1.00 90.69 72 PRO A N 1
ATOM 562 C CA . PRO A 1 72 ? -12.933 -11.443 -4.891 1.00 90.69 72 PRO A CA 1
ATOM 563 C C . PRO A 1 72 ? -13.803 -10.969 -3.726 1.00 90.69 72 PRO A C 1
ATOM 565 O O . PRO A 1 72 ? -14.547 -11.748 -3.130 1.00 90.69 72 PRO A O 1
ATOM 568 N N . TYR A 1 73 ? -13.720 -9.678 -3.427 1.00 90.38 73 TYR A N 1
ATOM 569 C CA . TYR A 1 73 ? -14.633 -9.036 -2.492 1.00 90.38 73 TYR A CA 1
ATOM 570 C C . TYR A 1 73 ? -16.061 -9.058 -3.056 1.00 90.38 73 TYR A C 1
ATOM 572 O O . TYR A 1 73 ? -16.272 -8.673 -4.205 1.00 90.38 73 TYR A O 1
ATOM 580 N N . SER A 1 74 ? -17.019 -9.544 -2.263 1.00 90.69 74 SER A N 1
ATOM 581 C CA . SER A 1 74 ? -18.370 -9.871 -2.745 1.00 90.69 74 SER A CA 1
ATOM 582 C C . SER A 1 74 ? -19.345 -8.695 -2.777 1.0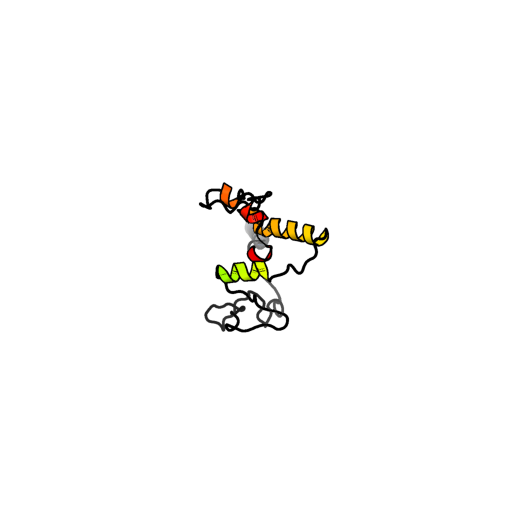0 90.69 74 SER A C 1
ATOM 584 O O . SER A 1 74 ? -20.411 -8.827 -3.372 1.00 90.69 74 SER A O 1
ATOM 586 N N . TYR A 1 75 ? -19.026 -7.579 -2.119 1.00 92.75 75 TYR A N 1
ATOM 587 C CA . TYR A 1 75 ? -19.937 -6.440 -2.002 1.00 92.75 75 TYR A CA 1
ATOM 588 C C . TYR A 1 75 ? -19.560 -5.342 -2.991 1.00 92.75 75 TYR A C 1
ATOM 590 O O . TYR A 1 75 ? -18.383 -5.057 -3.222 1.00 92.75 75 TYR A O 1
ATOM 598 N N . GLU A 1 76 ? -20.571 -4.712 -3.579 1.00 92.69 76 GLU A N 1
ATOM 599 C CA . GLU A 1 76 ? -20.361 -3.603 -4.500 1.00 92.69 76 GLU A CA 1
ATOM 600 C C . GLU A 1 76 ? -19.850 -2.358 -3.771 1.00 92.69 76 GLU A C 1
ATOM 602 O O . GLU A 1 76 ? -20.153 -2.119 -2.602 1.00 92.69 76 GLU A O 1
ATOM 607 N N . LYS A 1 77 ? -19.106 -1.513 -4.491 1.00 91.75 77 LYS A N 1
ATOM 608 C CA . LYS A 1 77 ? -18.602 -0.236 -3.973 1.00 91.75 77 LYS A CA 1
ATOM 609 C C . LYS A 1 77 ? -19.696 0.842 -4.000 1.00 91.75 77 LYS A C 1
ATOM 611 O O . LYS A 1 77 ? -19.575 1.854 -4.690 1.00 91.75 77 LYS A O 1
ATOM 616 N N . THR A 1 78 ? -20.775 0.602 -3.265 1.00 95.31 78 THR A N 1
ATOM 617 C CA . THR A 1 78 ? -21.921 1.503 -3.086 1.00 95.31 78 THR A CA 1
ATOM 618 C C . THR A 1 78 ? -22.216 1.674 -1.596 1.00 95.31 78 THR A C 1
ATOM 620 O O . THR A 1 78 ? -21.749 0.888 -0.774 1.00 95.31 78 THR A O 1
ATOM 623 N N . ALA A 1 79 ? -22.989 2.698 -1.223 1.00 93.50 79 ALA A N 1
ATOM 624 C CA . ALA A 1 79 ? -23.378 2.899 0.176 1.00 93.50 79 ALA A CA 1
ATOM 625 C C . ALA A 1 79 ? -24.191 1.709 0.723 1.00 93.50 79 ALA A C 1
ATOM 627 O O . ALA A 1 79 ? -23.991 1.295 1.862 1.00 93.50 79 ALA A O 1
ATOM 628 N N . ASP A 1 80 ? -25.062 1.128 -0.106 1.00 95.06 80 ASP A N 1
ATOM 629 C CA . ASP A 1 80 ? -25.834 -0.061 0.262 1.00 95.06 80 ASP A CA 1
ATOM 630 C C . ASP A 1 80 ? -24.931 -1.297 0.370 1.00 95.06 80 ASP A C 1
ATOM 632 O O . ASP A 1 80 ? -25.065 -2.073 1.312 1.00 95.06 80 ASP A O 1
ATOM 636 N N . GLY A 1 81 ? -23.954 -1.447 -0.532 1.00 94.94 81 GLY A N 1
ATOM 637 C CA . GLY A 1 81 ? -22.951 -2.511 -0.461 1.00 94.94 81 GLY A CA 1
ATOM 638 C C . GLY A 1 81 ? -22.083 -2.435 0.798 1.00 94.94 81 GLY A C 1
ATOM 639 O O . GLY A 1 81 ? -21.823 -3.463 1.418 1.00 94.94 81 GLY A O 1
ATOM 640 N N . GLN A 1 82 ? -21.699 -1.227 1.222 1.00 93.94 82 GLN A N 1
ATOM 641 C CA . GLN A 1 82 ? -20.975 -1.005 2.476 1.00 93.94 82 GLN A CA 1
ATOM 642 C C . GLN A 1 82 ? -21.809 -1.448 3.687 1.00 93.94 82 GLN A C 1
ATOM 644 O O . GLN A 1 82 ? -21.314 -2.200 4.520 1.00 93.94 82 GLN A O 1
ATOM 649 N N . LYS A 1 83 ? -23.090 -1.061 3.754 1.00 94.25 83 LYS A N 1
ATOM 650 C CA . LYS A 1 83 ? -23.996 -1.489 4.836 1.00 94.25 83 LYS A CA 1
ATOM 651 C C . LYS A 1 83 ? -24.203 -3.001 4.863 1.00 94.25 83 LYS A C 1
ATOM 653 O O . LYS A 1 83 ? -24.120 -3.615 5.921 1.00 94.25 83 LYS A O 1
ATOM 658 N N . LEU A 1 84 ? -24.411 -3.613 3.696 1.00 95.31 84 LEU A N 1
ATOM 659 C CA . LEU A 1 84 ? -24.525 -5.068 3.575 1.00 95.31 84 LEU A CA 1
ATOM 660 C C . LEU A 1 84 ? -23.258 -5.775 4.072 1.00 95.31 84 LEU A C 1
ATOM 662 O O . LEU A 1 84 ? -23.358 -6.795 4.752 1.00 95.31 84 LEU A O 1
ATOM 666 N N . ALA A 1 85 ? -22.074 -5.224 3.785 1.00 95.12 85 ALA A N 1
ATOM 667 C CA . ALA A 1 85 ? -20.825 -5.728 4.341 1.00 95.12 85 ALA A CA 1
ATOM 668 C C . ALA A 1 85 ? -20.789 -5.571 5.869 1.00 95.12 85 ALA A C 1
ATOM 670 O O . ALA A 1 85 ? -20.441 -6.523 6.557 1.00 95.12 85 ALA A O 1
ATOM 671 N N . GLY A 1 86 ? -21.236 -4.442 6.419 1.00 93.81 86 GLY A N 1
ATOM 672 C CA . GLY A 1 86 ? -21.411 -4.257 7.863 1.00 93.81 86 GLY A CA 1
ATOM 673 C C . GLY A 1 86 ? -22.265 -5.324 8.542 1.00 93.81 86 GLY A C 1
ATOM 674 O O . GLY A 1 86 ? -21.932 -5.791 9.630 1.00 93.81 86 GLY A O 1
ATOM 675 N N . GLU A 1 87 ? -23.353 -5.726 7.891 1.00 93.94 87 GLU A N 1
ATOM 676 C CA . GLU A 1 87 ? -24.307 -6.704 8.419 1.00 93.94 87 GLU A CA 1
ATOM 677 C C . GLU A 1 87 ? -23.834 -8.158 8.268 1.00 93.94 87 GLU A C 1
ATOM 679 O O . GLU A 1 87 ? -24.126 -8.996 9.123 1.00 93.94 87 GLU A O 1
ATOM 684 N N . GLN A 1 88 ? -23.137 -8.481 7.173 1.00 94.25 88 GLN A N 1
ATOM 685 C CA . GLN A 1 88 ? -22.884 -9.868 6.759 1.00 94.25 88 GLN A CA 1
ATOM 686 C C . GLN A 1 88 ? -21.404 -10.274 6.788 1.00 94.25 88 GLN A C 1
ATOM 688 O O . GLN A 1 88 ? -21.096 -11.467 6.884 1.00 94.25 88 GLN A O 1
ATOM 693 N N . LEU A 1 89 ? -20.467 -9.326 6.689 1.00 93.38 89 LEU A N 1
ATOM 694 C CA . LEU A 1 89 ? -19.036 -9.616 6.681 1.00 93.38 89 LEU A CA 1
ATOM 695 C C . LEU A 1 89 ? -18.518 -9.789 8.107 1.00 93.38 89 LEU A C 1
ATOM 697 O O . LEU A 1 89 ? -18.425 -8.847 8.889 1.00 93.38 89 LEU A O 1
ATOM 701 N N . VAL A 1 90 ? -18.111 -11.014 8.421 1.00 90.75 90 VAL A N 1
ATOM 702 C CA . VAL A 1 90 ? -17.541 -11.354 9.723 1.00 90.75 90 VAL A CA 1
ATOM 703 C C . VAL A 1 90 ? -16.020 -11.321 9.647 1.00 90.75 90 VAL A C 1
ATOM 705 O O . VAL A 1 90 ? -15.420 -11.936 8.763 1.00 90.75 90 VAL A O 1
ATOM 708 N N . ASN A 1 91 ? -15.391 -10.647 10.610 1.00 91.06 91 ASN A N 1
ATOM 709 C CA . ASN A 1 91 ? -13.945 -10.664 10.775 1.00 91.06 91 ASN A CA 1
ATOM 710 C C . ASN A 1 91 ? -13.462 -12.108 11.037 1.00 91.06 91 ASN A C 1
ATOM 712 O O . ASN A 1 91 ? -13.827 -12.704 12.055 1.00 91.06 91 ASN A O 1
ATOM 716 N N . PRO A 1 92 ? -12.643 -12.703 10.147 1.00 90.75 92 PRO A N 1
ATOM 717 C CA . PRO A 1 92 ? -12.223 -14.094 10.293 1.00 90.75 92 PRO A CA 1
ATOM 718 C C . PRO A 1 92 ? -11.172 -14.281 11.397 1.00 90.75 92 PRO A C 1
ATOM 720 O O . PRO A 1 92 ? -10.877 -15.415 11.783 1.00 90.75 92 PRO A O 1
ATOM 723 N N . PHE A 1 93 ? -10.577 -13.196 11.900 1.00 92.25 93 PHE A N 1
ATOM 724 C CA . PHE A 1 93 ? -9.537 -13.247 12.915 1.00 92.25 93 PHE A CA 1
ATOM 725 C C . PHE A 1 93 ? -10.123 -13.081 14.313 1.00 92.25 93 PHE A C 1
ATOM 727 O O . PHE A 1 93 ? -10.826 -12.123 14.618 1.00 92.25 93 PHE A O 1
ATOM 734 N N . LYS A 1 94 ? -9.759 -13.999 15.211 1.00 93.50 94 LYS A N 1
ATOM 735 C CA . LYS A 1 94 ? -10.039 -13.838 16.639 1.00 93.50 94 LYS A CA 1
ATOM 736 C C . LYS A 1 94 ? -9.075 -12.821 17.237 1.00 93.50 94 LYS A C 1
ATOM 738 O O . LYS A 1 94 ? -7.869 -12.878 16.981 1.00 93.50 94 LYS A O 1
ATOM 743 N N . MET A 1 95 ? -9.597 -11.942 18.087 1.00 92.31 95 MET A N 1
ATOM 744 C CA . MET A 1 95 ? -8.778 -10.994 18.834 1.00 92.31 95 MET A CA 1
ATOM 745 C C . MET A 1 95 ? -7.811 -11.761 19.748 1.00 92.31 95 MET A C 1
ATOM 747 O O . MET A 1 95 ? -8.214 -12.463 20.671 1.00 92.31 95 MET A O 1
ATOM 751 N N . SER A 1 96 ? -6.523 -11.661 19.440 1.00 96.88 96 SER A N 1
ATOM 752 C CA . SER A 1 96 ? -5.418 -12.292 20.164 1.00 96.88 96 SER A CA 1
ATOM 753 C C . SER A 1 96 ? -4.222 -11.346 20.164 1.00 96.88 96 SER A C 1
ATOM 755 O O . SER A 1 96 ? -4.160 -10.440 19.328 1.00 96.88 96 SER A O 1
ATOM 757 N N . SER A 1 97 ? -3.271 -11.549 21.078 1.00 97.31 97 SER A N 1
ATOM 758 C CA . SER A 1 97 ? -2.038 -10.749 21.149 1.00 97.31 97 SER A CA 1
ATOM 759 C C . SER A 1 97 ? -1.330 -10.672 19.799 1.00 97.31 97 SER A C 1
ATOM 761 O O . SER A 1 97 ? -0.982 -9.586 19.348 1.00 97.31 97 SER A O 1
ATOM 763 N N . ASP A 1 98 ? -1.208 -11.809 19.116 1.00 97.31 98 ASP A N 1
ATOM 764 C CA . ASP A 1 98 ? -0.465 -11.930 17.863 1.00 97.31 98 ASP A CA 1
ATOM 765 C C . ASP A 1 98 ? -1.164 -11.189 16.716 1.00 97.31 98 ASP A C 1
ATOM 767 O O . ASP A 1 98 ? -0.517 -10.572 15.867 1.00 97.31 98 ASP A O 1
ATOM 771 N N . VAL A 1 99 ? -2.502 -11.232 16.682 1.00 96.88 99 VAL A N 1
ATOM 772 C CA . VAL A 1 99 ? -3.301 -10.481 15.703 1.00 96.88 99 VAL A CA 1
ATOM 773 C C . VAL A 1 99 ? -3.193 -8.983 15.970 1.00 96.88 99 VAL A C 1
ATOM 775 O O . VAL A 1 99 ? -3.006 -8.216 15.028 1.00 96.88 99 VAL A O 1
ATOM 778 N N . LEU A 1 100 ? -3.251 -8.560 17.235 1.00 96.19 100 LEU A N 1
ATOM 779 C CA . LEU A 1 100 ? -3.130 -7.152 17.615 1.00 96.19 100 LEU A CA 1
ATOM 780 C C . LEU A 1 100 ? -1.732 -6.596 17.335 1.00 96.19 100 LEU A C 1
ATOM 782 O O . LEU A 1 100 ? -1.610 -5.476 16.844 1.00 96.19 100 LEU A O 1
ATOM 786 N N . GLU A 1 101 ? -0.677 -7.371 17.584 1.00 97.75 101 GLU A N 1
ATOM 787 C CA . GLU A 1 101 ? 0.695 -6.977 17.263 1.00 97.75 101 GLU A CA 1
ATOM 788 C C . GLU A 1 101 ? 0.879 -6.800 15.751 1.00 97.75 101 GLU A C 1
ATOM 790 O O . GLU A 1 101 ? 1.393 -5.774 15.296 1.00 97.75 101 GLU A O 1
ATOM 795 N N . LYS A 1 102 ? 0.379 -7.750 14.951 1.00 97.00 102 LYS A N 1
ATOM 796 C CA . LYS A 1 102 ? 0.370 -7.620 13.489 1.00 97.00 102 LYS A CA 1
ATOM 797 C C . LYS A 1 102 ? -0.440 -6.405 13.047 1.00 97.00 102 LYS A C 1
ATOM 799 O O . LYS A 1 102 ? 0.060 -5.625 12.242 1.00 97.00 102 LYS A O 1
ATOM 804 N N . GLY A 1 103 ? -1.640 -6.210 13.591 1.00 95.25 103 GLY A N 1
ATOM 805 C CA . GLY A 1 103 ? -2.495 -5.059 13.297 1.00 95.25 103 GLY A CA 1
ATOM 806 C C . GLY A 1 103 ? -1.803 -3.730 13.597 1.00 95.25 103 GLY A C 1
ATOM 807 O O . GLY A 1 103 ? -1.805 -2.834 12.757 1.00 95.25 103 GLY A O 1
ATOM 808 N N . LYS A 1 104 ? -1.114 -3.632 14.738 1.00 96.25 104 LYS A N 1
ATOM 809 C CA . LYS A 1 104 ? -0.310 -2.461 15.107 1.00 96.25 104 LYS A CA 1
ATOM 810 C C . LYS A 1 104 ? 0.805 -2.186 14.096 1.00 96.25 104 LYS A C 1
ATOM 812 O O . LYS A 1 104 ? 1.003 -1.033 13.716 1.00 96.25 104 LYS A O 1
ATOM 817 N N . ASN A 1 105 ? 1.504 -3.223 13.633 1.00 97.81 105 ASN A N 1
ATOM 818 C CA . ASN A 1 105 ? 2.546 -3.079 12.615 1.00 97.81 105 ASN A CA 1
ATOM 819 C C . ASN A 1 105 ? 1.964 -2.617 11.270 1.00 97.81 105 ASN A C 1
ATOM 821 O O . ASN A 1 105 ? 2.498 -1.691 10.666 1.00 97.81 105 ASN A O 1
ATOM 825 N N . GLN A 1 106 ? 0.841 -3.197 10.833 1.00 96.94 106 GLN A N 1
ATOM 826 C CA . GLN A 1 106 ? 0.161 -2.780 9.600 1.00 96.94 106 GLN A CA 1
ATOM 827 C C . GLN A 1 106 ? -0.331 -1.329 9.684 1.00 96.94 106 GLN A C 1
ATOM 829 O O . GLN A 1 106 ? -0.090 -0.544 8.767 1.00 96.94 106 GLN A O 1
ATOM 834 N N . TYR A 1 107 ? -0.934 -0.940 10.811 1.00 96.31 107 TYR A N 1
ATOM 835 C CA . TYR A 1 107 ? -1.337 0.441 11.072 1.00 96.31 107 TYR A CA 1
ATOM 836 C C . TYR A 1 107 ? -0.140 1.396 11.004 1.00 96.31 107 TYR A C 1
ATOM 838 O O . TYR A 1 107 ? -0.220 2.447 10.371 1.00 96.31 107 TYR A O 1
ATOM 846 N N . GLY A 1 108 ? 0.990 1.014 11.610 1.00 97.12 108 GLY A N 1
ATOM 847 C CA . GLY A 1 108 ? 2.227 1.792 11.589 1.00 97.12 108 GLY A CA 1
ATOM 848 C C . GLY A 1 108 ? 2.786 2.034 10.184 1.00 97.12 108 GLY A C 1
ATOM 849 O O . GLY A 1 108 ? 3.352 3.098 9.939 1.00 97.12 108 GLY A O 1
ATOM 850 N N . ILE A 1 109 ? 2.605 1.082 9.265 1.00 96.75 109 ILE A N 1
ATOM 851 C CA . ILE A 1 109 ? 3.102 1.167 7.884 1.00 96.75 109 ILE A CA 1
ATOM 852 C C . ILE A 1 109 ? 2.136 1.957 6.992 1.00 96.75 109 ILE A C 1
ATOM 854 O O . ILE A 1 109 ? 2.568 2.850 6.266 1.00 96.75 109 ILE A O 1
ATOM 858 N N . TYR A 1 110 ? 0.840 1.636 7.039 1.00 95.69 110 TYR A N 1
ATOM 859 C CA . TYR A 1 110 ? -0.122 2.101 6.033 1.00 95.69 110 TYR A CA 1
ATOM 860 C C . TYR A 1 110 ? -1.039 3.230 6.511 1.00 95.69 110 TYR A C 1
ATOM 862 O O . TYR A 1 110 ? -1.424 4.079 5.710 1.00 95.69 110 TYR A O 1
ATOM 870 N N . CYS A 1 111 ? -1.372 3.282 7.802 1.00 94.19 111 CYS A N 1
ATOM 871 C CA . CYS A 1 111 ? -2.397 4.198 8.318 1.00 94.19 111 CYS A CA 1
ATOM 872 C C . CYS A 1 111 ? -1.795 5.406 9.049 1.00 94.19 111 CYS A C 1
ATOM 874 O O . CYS A 1 111 ? -2.294 6.527 8.928 1.00 94.19 111 CYS A O 1
ATOM 876 N N . LEU A 1 112 ? -0.702 5.197 9.788 1.00 95.94 112 LEU A N 1
ATOM 877 C CA . LEU A 1 112 ? -0.103 6.173 10.705 1.00 95.94 112 LEU A CA 1
ATOM 878 C C . LEU A 1 112 ? 0.306 7.480 10.019 1.00 95.94 112 LEU A C 1
ATOM 880 O O . LEU A 1 112 ? 0.188 8.551 10.614 1.00 95.94 112 LEU A O 1
ATOM 884 N N . ILE A 1 113 ? 0.759 7.413 8.766 1.00 94.50 113 ILE A N 1
ATOM 885 C CA . ILE A 1 113 ? 1.200 8.590 8.007 1.00 94.50 113 ILE A CA 1
ATOM 886 C C . ILE A 1 113 ? 0.075 9.622 7.806 1.00 94.50 113 ILE A C 1
ATOM 888 O O . ILE A 1 113 ? 0.343 10.826 7.798 1.00 94.50 113 ILE A O 1
ATOM 892 N N . CYS A 1 114 ? -1.176 9.156 7.720 1.00 92.75 114 CYS A N 1
ATOM 893 C CA . CYS A 1 114 ? -2.367 9.990 7.556 1.00 92.75 114 CYS A CA 1
ATOM 894 C C . CYS A 1 114 ? -3.128 10.169 8.878 1.00 92.75 114 CYS A C 1
ATOM 896 O O . CYS A 1 114 ? -3.414 11.298 9.268 1.00 92.75 114 CYS A O 1
ATOM 898 N N . HIS A 1 115 ? -3.412 9.082 9.600 1.00 93.88 115 HIS A N 1
ATOM 899 C CA . HIS A 1 115 ? -4.260 9.107 10.799 1.00 93.88 115 HIS A CA 1
ATOM 900 C C . HIS A 1 115 ? -3.514 9.419 12.105 1.00 93.88 115 HIS A C 1
ATOM 902 O O . HIS A 1 115 ? -4.148 9.707 13.117 1.00 93.88 115 HIS A O 1
ATOM 908 N N . GLY A 1 116 ? -2.179 9.395 12.100 1.00 94.69 116 GLY A N 1
ATOM 909 C CA . GLY A 1 116 ? -1.355 9.654 13.281 1.00 94.69 116 GLY A CA 1
ATOM 910 C C . GLY A 1 116 ? -1.306 8.477 14.267 1.00 94.69 116 GLY A C 1
ATOM 911 O O . GLY A 1 116 ? -1.983 7.468 14.078 1.00 94.69 116 GLY A O 1
ATOM 912 N N . PRO A 1 117 ? -0.503 8.558 15.343 1.00 94.31 117 PRO A N 1
ATOM 913 C CA . PRO A 1 117 ? -0.330 7.448 16.287 1.00 94.31 117 PRO A CA 1
ATOM 914 C C . PRO A 1 117 ? -1.592 7.094 17.082 1.00 94.31 117 PRO A C 1
ATOM 916 O O . PRO A 1 117 ? -1.699 5.978 17.578 1.00 94.31 117 PRO A O 1
ATOM 919 N N . THR A 1 118 ? -2.522 8.045 17.224 1.00 93.94 118 THR A N 1
ATOM 920 C CA . THR A 1 118 ? -3.757 7.876 18.013 1.00 93.94 118 THR A CA 1
ATOM 921 C C . THR A 1 118 ? -5.027 7.776 17.169 1.00 93.94 118 THR A C 1
ATOM 923 O O . THR A 1 118 ? -6.108 7.684 17.736 1.00 93.94 118 THR A O 1
ATOM 926 N N . GLY A 1 119 ? -4.917 7.787 15.836 1.00 94.38 119 GLY A N 1
ATOM 927 C CA . GLY A 1 119 ? -6.074 7.661 14.942 1.00 94.38 119 GLY A CA 1
ATOM 928 C C . GLY A 1 119 ? -6.838 8.958 14.672 1.00 94.38 119 GLY A C 1
ATOM 929 O O . GLY A 1 119 ? -7.817 8.929 13.936 1.00 94.38 119 GLY A O 1
ATOM 930 N N . LYS A 1 120 ? -6.386 10.098 15.203 1.00 94.88 120 LYS A N 1
ATOM 931 C CA . LYS A 1 120 ? -7.118 11.378 15.192 1.00 94.88 120 LYS A CA 1
ATOM 932 C C . LYS A 1 120 ? -7.002 12.193 13.899 1.00 94.88 120 LYS A C 1
ATOM 934 O O . LYS A 1 120 ? -7.311 13.384 13.878 1.00 94.88 120 LYS A O 1
ATOM 939 N N . GLY A 1 121 ? -6.478 11.604 12.827 1.00 93.81 121 GLY A N 1
ATOM 940 C CA . GLY A 1 121 ? -6.252 12.328 11.572 1.00 93.81 121 GLY A CA 1
ATOM 941 C C . GLY A 1 121 ? -5.075 13.306 11.623 1.00 93.81 121 GLY A C 1
ATOM 942 O O . GLY A 1 121 ? -4.941 14.163 10.757 1.00 93.81 121 GLY A O 1
ATOM 943 N N . ASP A 1 122 ? -4.207 13.206 12.630 1.00 93.31 122 ASP A N 1
ATOM 944 C CA . ASP A 1 122 ? -3.108 14.144 12.865 1.00 93.31 122 ASP A CA 1
ATOM 945 C C . ASP A 1 122 ? -1.747 13.594 12.392 1.00 93.31 122 ASP A C 1
ATOM 947 O O . ASP A 1 122 ? -0.691 13.896 12.961 1.00 93.31 122 ASP A O 1
ATOM 951 N N . GLY A 1 123 ? -1.763 12.769 11.341 1.00 93.81 123 GLY A N 1
ATOM 952 C CA . GLY A 1 123 ? -0.568 12.192 10.733 1.00 93.81 123 GLY A CA 1
ATOM 953 C C . GLY A 1 123 ? 0.370 13.237 10.122 1.00 93.81 123 GLY A C 1
ATOM 954 O O . GLY A 1 123 ? 0.014 14.399 9.906 1.00 93.81 123 GLY A O 1
ATOM 955 N N . SER A 1 124 ? 1.605 12.822 9.829 1.00 93.62 124 SER A N 1
ATOM 956 C CA . SER A 1 124 ? 2.636 13.709 9.275 1.00 93.62 124 SER A CA 1
ATOM 957 C C . SER A 1 124 ? 2.233 14.319 7.932 1.00 93.62 124 SER A C 1
ATOM 959 O O . SER A 1 124 ? 2.595 15.463 7.656 1.00 93.62 124 SER A O 1
ATOM 961 N N . LEU A 1 125 ? 1.446 13.603 7.119 1.00 91.75 125 LEU A N 1
ATOM 962 C CA . LEU A 1 125 ? 0.976 14.109 5.832 1.00 91.75 125 LEU A CA 1
ATOM 963 C C . LEU A 1 125 ? 0.012 15.291 6.003 1.00 91.75 125 LEU A C 1
ATOM 965 O O . LEU A 1 125 ? 0.196 16.315 5.345 1.00 91.75 125 LEU A O 1
ATOM 969 N N . PHE A 1 126 ? -0.947 15.198 6.929 1.00 90.62 126 PHE A N 1
ATOM 970 C CA . PHE A 1 126 ? -1.855 16.303 7.249 1.00 90.62 126 PHE A CA 1
ATOM 971 C C . PHE A 1 126 ? -1.103 17.471 7.902 1.00 90.62 126 PHE A C 1
ATOM 973 O O . PHE A 1 126 ? -1.180 18.604 7.429 1.00 90.62 126 PHE A O 1
ATOM 980 N N . LYS A 1 127 ? -0.262 17.190 8.909 1.00 91.12 127 LYS A N 1
ATOM 981 C CA . LYS A 1 127 ? 0.560 18.209 9.593 1.00 91.12 127 LYS A CA 1
ATOM 982 C C . LYS A 1 127 ? 1.520 18.953 8.661 1.00 91.12 127 LYS A C 1
ATOM 984 O O . LYS A 1 127 ? 1.893 20.083 8.956 1.00 91.12 127 LYS A O 1
ATOM 989 N N . SER A 1 128 ? 1.913 18.350 7.539 1.00 92.06 128 SER A N 1
ATOM 990 C CA . SER A 1 128 ? 2.759 19.008 6.536 1.00 92.06 128 SER A CA 1
ATOM 991 C C . SER A 1 128 ? 2.055 20.126 5.753 1.00 92.06 128 SER A C 1
ATOM 993 O O . SER A 1 128 ? 2.723 20.858 5.025 1.00 92.06 128 SER A O 1
ATOM 995 N N . GLY A 1 129 ? 0.723 20.233 5.838 1.00 88.62 129 GLY A N 1
ATOM 996 C CA . GLY A 1 129 ? -0.081 21.192 5.073 1.00 88.62 129 GLY A CA 1
ATOM 997 C C . GLY A 1 129 ? -0.268 20.836 3.592 1.00 88.62 129 GLY A C 1
ATOM 998 O O . GLY A 1 129 ? -0.929 21.573 2.868 1.00 88.62 129 GLY A O 1
ATOM 999 N N . LYS A 1 130 ? 0.287 19.707 3.121 1.00 84.94 130 LYS A N 1
ATOM 1000 C CA . LYS A 1 130 ? 0.107 19.216 1.739 1.00 84.94 130 LYS A CA 1
ATOM 1001 C C . LYS A 1 130 ? -1.227 18.501 1.514 1.00 84.94 130 LYS A C 1
ATOM 1003 O O . LYS A 1 130 ? -1.628 18.318 0.369 1.00 84.94 130 LYS A O 1
ATOM 1008 N N . PHE A 1 131 ? -1.886 18.079 2.589 1.00 84.69 131 PHE A N 1
ATOM 1009 C CA . PHE A 1 131 ? -3.198 17.440 2.565 1.00 84.69 131 PHE A CA 1
ATOM 1010 C C . PHE A 1 131 ? -4.208 18.404 3.188 1.00 84.69 131 PHE A C 1
ATOM 1012 O O . PHE A 1 131 ? -4.063 18.778 4.348 1.00 84.69 131 PHE A O 1
ATOM 1019 N N . THR A 1 132 ? -5.183 18.861 2.401 1.00 83.94 132 THR A N 1
ATOM 1020 C CA . THR A 1 132 ? -6.078 19.968 2.786 1.00 83.94 132 THR A CA 1
ATOM 1021 C C . THR A 1 132 ? -7.209 19.543 3.716 1.00 83.94 132 THR A C 1
ATOM 1023 O O . THR A 1 132 ? -7.691 20.361 4.494 1.00 83.94 132 THR A O 1
ATOM 1026 N N . ALA A 1 133 ? -7.625 18.279 3.654 1.00 89.44 133 ALA A N 1
ATOM 1027 C CA . ALA A 1 133 ? -8.651 17.716 4.520 1.00 89.44 133 ALA A CA 1
ATOM 1028 C C . ALA A 1 133 ? -8.007 16.864 5.615 1.00 89.44 133 ALA A C 1
ATOM 1030 O O . ALA A 1 133 ? -7.160 16.015 5.327 1.00 89.44 133 ALA A O 1
ATOM 1031 N N . GLN A 1 134 ? -8.429 17.072 6.860 1.00 90.69 134 GLN A N 1
ATOM 1032 C CA . GLN A 1 134 ? -8.055 16.186 7.954 1.00 90.69 134 GLN A CA 1
ATOM 1033 C C . GLN A 1 134 ? -8.714 14.817 7.730 1.00 90.69 134 GLN A C 1
ATOM 1035 O O . GLN A 1 134 ? -9.928 14.767 7.514 1.00 90.69 134 GLN A O 1
ATOM 1040 N N . PRO A 1 135 ? -7.953 13.709 7.768 1.00 93.06 135 PRO A N 1
ATOM 1041 C CA . PRO A 1 135 ? -8.540 12.378 7.801 1.00 93.06 135 PRO A CA 1
ATOM 1042 C C . PRO A 1 135 ? -9.471 12.217 9.006 1.00 93.06 135 PRO A C 1
ATOM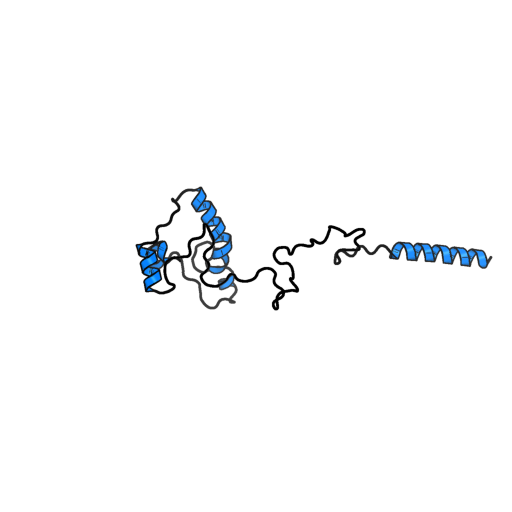 1044 O O . PRO A 1 135 ? -9.242 12.812 10.057 1.00 93.06 135 PRO A O 1
ATOM 1047 N N . THR A 1 136 ? -10.507 11.395 8.858 1.00 92.56 136 THR A N 1
ATOM 1048 C CA . THR A 1 136 ? -11.481 11.125 9.922 1.00 92.56 136 THR A CA 1
ATOM 1049 C C . THR A 1 136 ? -10.800 10.651 11.209 1.00 92.56 136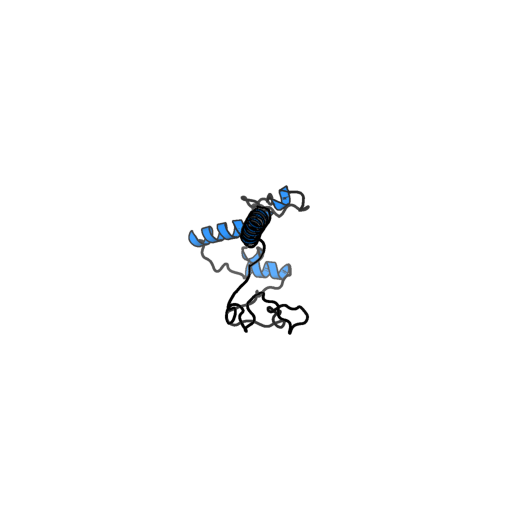 THR A C 1
ATOM 1051 O O . THR A 1 136 ? -9.870 9.837 11.162 1.00 92.56 136 THR A O 1
ATOM 1054 N N . ASP A 1 137 ? -11.281 11.152 12.351 1.00 93.94 137 ASP A N 1
ATOM 1055 C CA . ASP A 1 137 ? -10.883 10.666 13.670 1.00 93.94 137 ASP A CA 1
ATOM 1056 C C . ASP A 1 137 ? -11.504 9.286 13.910 1.00 93.94 137 ASP A C 1
ATOM 1058 O O . ASP A 1 137 ? -12.722 9.132 13.987 1.00 93.94 137 ASP A O 1
ATOM 1062 N N . LEU A 1 138 ? -10.652 8.269 14.020 1.00 92.88 138 LEU A N 1
ATOM 1063 C CA . LEU A 1 138 ? -11.078 6.888 14.232 1.00 92.88 138 LEU A CA 1
ATOM 1064 C C . LEU A 1 138 ? -11.677 6.658 15.630 1.00 92.88 138 LEU A C 1
ATOM 1066 O O . LEU A 1 138 ? -12.333 5.645 15.842 1.00 92.88 138 LEU A O 1
ATOM 1070 N N . GLY A 1 139 ? -11.460 7.580 16.574 1.00 92.00 139 GLY A N 1
ATOM 1071 C CA . GLY A 1 139 ? -12.042 7.548 17.915 1.00 92.00 139 GLY A CA 1
ATOM 1072 C C . GLY A 1 139 ? -13.397 8.251 18.038 1.00 92.00 139 GLY A C 1
ATOM 1073 O O . GLY A 1 139 ? -13.945 8.297 19.139 1.00 92.00 139 GLY A O 1
ATOM 1074 N N . GLU A 1 140 ? -13.935 8.821 16.955 1.00 93.75 140 GLU A N 1
ATOM 1075 C CA . GLU A 1 140 ? -15.264 9.437 16.962 1.00 93.75 140 GLU A CA 1
ATOM 1076 C C . GLU A 1 140 ? -16.359 8.385 17.218 1.00 93.75 140 GLU A C 1
ATOM 1078 O O . GLU A 1 140 ? -16.293 7.268 16.704 1.00 93.75 140 GLU A O 1
ATOM 1083 N N . GLU A 1 141 ? -17.404 8.748 17.972 1.00 93.81 141 GLU A N 1
ATOM 1084 C CA . GLU A 1 141 ? -18.508 7.845 18.344 1.00 93.81 141 GLU A CA 1
ATOM 1085 C C . GLU A 1 141 ? -19.146 7.164 17.127 1.00 93.81 141 GLU A C 1
ATOM 1087 O O . GLU A 1 141 ? -19.432 5.968 17.160 1.00 93.81 141 GLU A O 1
ATOM 1092 N N . ARG A 1 142 ? -19.311 7.904 16.023 1.00 91.75 142 ARG A N 1
ATOM 1093 C CA . ARG A 1 142 ? -19.832 7.350 14.770 1.00 91.75 142 ARG A CA 1
ATOM 1094 C C . ARG A 1 142 ? -18.989 6.171 14.288 1.00 91.75 142 ARG A C 1
ATOM 1096 O O . ARG A 1 142 ? -19.560 5.166 13.896 1.00 91.75 142 ARG A O 1
ATOM 1103 N N . ILE A 1 143 ? -17.662 6.307 14.308 1.00 92.62 143 ILE A N 1
ATOM 1104 C CA . ILE A 1 143 ? -16.722 5.312 13.777 1.00 92.62 143 ILE A CA 1
ATOM 1105 C C . ILE A 1 143 ? -16.573 4.135 14.735 1.00 92.62 143 ILE A C 1
ATOM 1107 O O . ILE A 1 143 ? -16.590 2.990 14.302 1.00 92.62 143 ILE A O 1
ATOM 1111 N N . MET A 1 144 ? -16.501 4.401 16.038 1.00 90.94 144 MET A N 1
ATOM 1112 C CA . MET A 1 144 ? -16.411 3.357 17.064 1.00 90.94 144 MET A CA 1
ATOM 1113 C C . MET A 1 144 ? -17.643 2.443 17.099 1.00 90.94 144 MET A C 1
ATOM 1115 O O . MET A 1 144 ? -17.535 1.291 17.512 1.00 90.94 144 MET A O 1
ATOM 1119 N N . ASN A 1 145 ? -18.801 2.953 16.669 1.00 91.75 145 ASN A N 1
ATOM 1120 C CA . ASN A 1 145 ? -20.048 2.198 16.574 1.00 91.75 145 ASN A CA 1
ATOM 1121 C C . ASN A 1 145 ? -20.288 1.579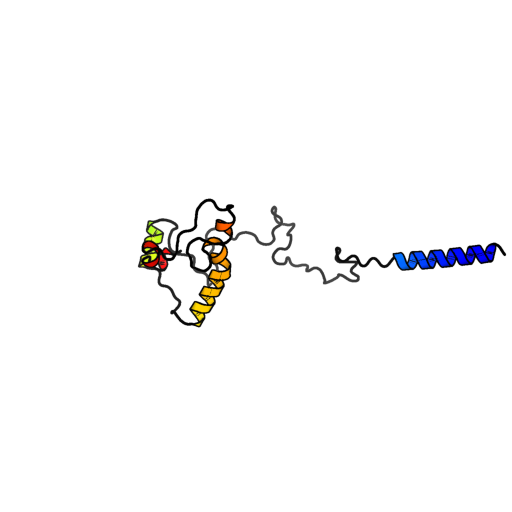 15.184 1.00 91.75 145 ASN A C 1
ATOM 1123 O O . ASN A 1 145 ? -21.307 0.912 14.996 1.00 91.75 145 ASN A O 1
ATOM 1127 N N . MET A 1 146 ? -19.397 1.794 14.207 1.00 91.50 146 MET A N 1
ATOM 1128 C CA . MET A 1 146 ? -19.502 1.131 12.905 1.00 91.50 146 MET A CA 1
ATOM 1129 C C . MET A 1 146 ? -19.127 -0.351 13.035 1.00 91.50 146 MET A C 1
ATOM 1131 O O . MET A 1 146 ? -18.146 -0.676 13.708 1.00 91.50 146 MET A O 1
ATOM 1135 N N . PRO A 1 147 ? -19.867 -1.265 12.386 1.00 93.12 147 PRO A N 1
ATOM 1136 C CA . PRO A 1 147 ? -19.470 -2.664 12.325 1.00 93.12 147 PRO A CA 1
ATOM 1137 C C . PRO A 1 147 ? -18.178 -2.823 11.508 1.00 93.12 147 PRO A C 1
ATOM 1139 O O . PRO A 1 147 ? -17.961 -2.103 10.533 1.00 93.12 147 PRO A O 1
ATOM 1142 N N . ASP A 1 148 ? -17.344 -3.808 11.864 1.00 90.50 148 ASP A N 1
ATOM 1143 C CA . ASP A 1 148 ? -16.055 -4.088 11.204 1.00 90.50 148 ASP A CA 1
ATOM 1144 C C . ASP A 1 148 ? -16.167 -4.145 9.669 1.00 90.50 148 ASP A C 1
ATOM 1146 O O . ASP A 1 148 ? -15.289 -3.664 8.953 1.00 90.50 148 ASP A O 1
ATOM 1150 N N . GLY A 1 149 ? -17.263 -4.716 9.159 1.00 91.44 149 GLY A N 1
ATOM 1151 C CA . GLY A 1 149 ? -17.530 -4.851 7.730 1.00 91.44 149 GLY A CA 1
ATOM 1152 C C . GLY A 1 149 ? -17.816 -3.541 6.988 1.00 91.44 149 GLY A C 1
ATOM 1153 O O . GLY A 1 149 ? -17.825 -3.554 5.766 1.00 91.44 149 GLY A O 1
ATOM 1154 N N . GLU A 1 150 ? -18.019 -2.416 7.679 1.00 92.19 150 GLU A N 1
ATOM 1155 C CA . GLU A 1 150 ? -18.145 -1.084 7.061 1.00 92.19 150 GLU A CA 1
ATOM 1156 C C . GLU A 1 150 ? -16.823 -0.304 7.033 1.00 92.19 150 GLU A C 1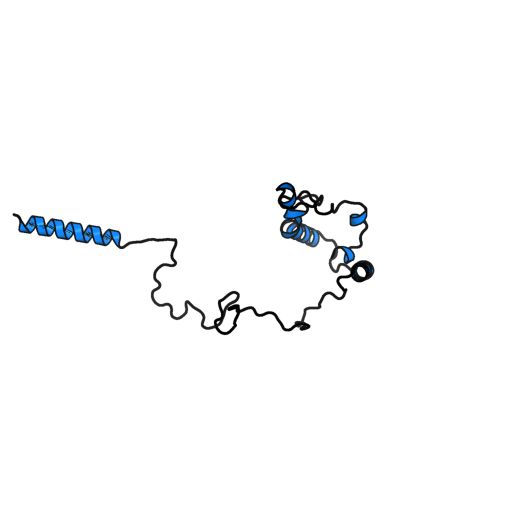
ATOM 1158 O O . GLU A 1 150 ? -16.759 0.772 6.436 1.00 92.19 150 GLU A O 1
ATOM 1163 N N . ILE A 1 151 ? -15.766 -0.822 7.667 1.00 84.81 151 ILE A N 1
ATOM 1164 C CA . ILE A 1 151 ? -14.438 -0.185 7.712 1.00 84.81 151 ILE A CA 1
ATOM 1165 C C . ILE A 1 151 ? -13.689 -0.351 6.362 1.00 84.81 151 ILE A C 1
ATOM 1167 O O . ILE A 1 151 ? -12.631 0.251 6.165 1.00 84.81 151 ILE A O 1
ATOM 1171 N N . VAL A 1 152 ? -14.240 -1.140 5.426 1.00 57.84 152 VAL A N 1
ATOM 1172 C CA . VAL A 1 152 ? -13.671 -1.485 4.100 1.00 57.84 152 VAL A CA 1
ATOM 1173 C C . VAL A 1 152 ? -14.024 -0.496 2.992 1.00 57.84 152 VAL A C 1
ATOM 1175 O O . VAL A 1 152 ? -15.179 -0.017 2.948 1.00 57.84 152 VAL A O 1
#